Protein AF-A0A966T160-F1 (afdb_monomer)

Structure (mmCIF, N/CA/C/O backbone):
data_AF-A0A966T160-F1
#
_entry.id   AF-A0A966T160-F1
#
loop_
_atom_site.group_PDB
_atom_site.id
_atom_site.type_symbol
_atom_site.label_atom_id
_atom_site.label_alt_id
_atom_site.label_comp_id
_atom_site.label_asym_id
_atom_site.label_entity_id
_atom_site.label_seq_id
_atom_site.pdbx_PDB_ins_code
_atom_site.Cartn_x
_atom_site.Cartn_y
_atom_site.Cartn_z
_atom_site.occupancy
_atom_site.B_iso_or_equiv
_atom_site.auth_seq_id
_atom_site.auth_comp_id
_atom_site.auth_asym_id
_atom_site.auth_atom_id
_atom_site.pdbx_PDB_model_num
ATOM 1 N N . GLY A 1 1 ? 11.633 6.023 -3.277 1.00 56.84 1 GLY A N 1
ATOM 2 C CA . GLY A 1 1 ? 12.066 5.008 -2.294 1.00 56.84 1 GLY A CA 1
ATOM 3 C C . GLY A 1 1 ? 11.507 5.275 -0.908 1.00 56.84 1 GLY A C 1
ATOM 4 O O . GLY A 1 1 ? 10.625 4.551 -0.474 1.00 56.84 1 GLY A O 1
ATOM 5 N N . VAL A 1 2 ? 11.968 6.333 -0.234 1.00 62.72 2 VAL A N 1
ATOM 6 C CA . VAL A 1 2 ? 11.620 6.646 1.172 1.00 62.72 2 VAL A CA 1
ATOM 7 C C . VAL A 1 2 ? 10.111 6.771 1.425 1.00 62.72 2 VAL A C 1
ATOM 9 O O . VAL A 1 2 ? 9.611 6.227 2.402 1.00 62.72 2 VAL A O 1
ATOM 12 N N . ALA A 1 3 ? 9.362 7.400 0.514 1.00 66.12 3 ALA A N 1
ATOM 13 C CA . ALA A 1 3 ? 7.910 7.554 0.651 1.00 66.12 3 ALA A CA 1
ATOM 14 C C . ALA A 1 3 ? 7.148 6.215 0.7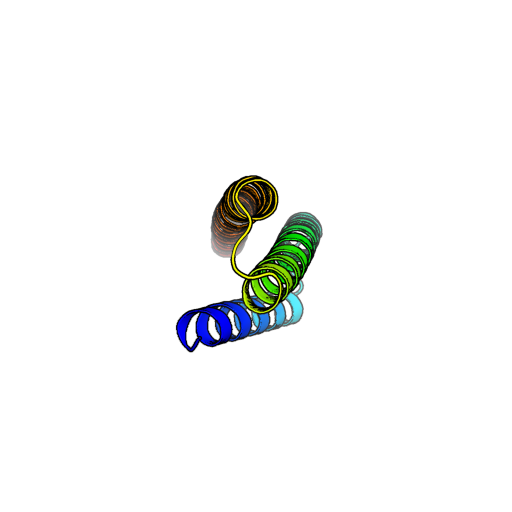38 1.00 66.12 3 ALA A C 1
ATOM 16 O O . ALA A 1 3 ? 6.181 6.114 1.487 1.00 66.12 3 ALA A O 1
ATOM 17 N N . VAL A 1 4 ? 7.603 5.176 0.027 1.00 65.62 4 VAL A N 1
ATOM 18 C CA . VAL A 1 4 ? 6.978 3.841 0.061 1.00 65.62 4 VAL A CA 1
ATOM 19 C C . VAL A 1 4 ? 7.164 3.217 1.438 1.00 65.62 4 VAL A C 1
ATOM 21 O O . VAL A 1 4 ? 6.201 2.755 2.042 1.00 65.62 4 VAL A O 1
ATOM 24 N N . TRP A 1 5 ? 8.382 3.280 1.976 1.00 66.88 5 TRP A N 1
ATOM 25 C CA . TRP A 1 5 ? 8.686 2.761 3.307 1.00 66.88 5 TRP A CA 1
ATOM 26 C C . TRP A 1 5 ? 7.935 3.505 4.412 1.00 66.88 5 TRP A C 1
ATOM 28 O O . TRP A 1 5 ? 7.423 2.866 5.328 1.00 66.88 5 TRP A O 1
ATOM 38 N N . LEU A 1 6 ? 7.777 4.827 4.289 1.00 75.69 6 LEU A N 1
ATOM 39 C CA . LEU A 1 6 ? 6.958 5.620 5.210 1.00 75.69 6 LEU A CA 1
ATOM 40 C C . LEU A 1 6 ? 5.487 5.190 5.184 1.00 75.69 6 LEU A C 1
ATOM 42 O O . LEU A 1 6 ? 4.886 5.007 6.242 1.00 75.69 6 LEU A O 1
ATOM 46 N N . VAL A 1 7 ? 4.914 4.981 3.996 1.00 74.31 7 VAL A N 1
ATOM 47 C CA . VAL A 1 7 ? 3.527 4.515 3.847 1.00 74.31 7 VAL A CA 1
ATOM 48 C C . VAL A 1 7 ? 3.349 3.105 4.411 1.00 74.31 7 VAL A C 1
ATOM 50 O O . VAL A 1 7 ? 2.374 2.854 5.118 1.00 74.31 7 VAL A O 1
ATOM 53 N N . VAL A 1 8 ? 4.293 2.197 4.160 1.00 72.62 8 VAL A N 1
ATOM 54 C CA . VAL A 1 8 ? 4.271 0.828 4.697 1.00 72.62 8 VAL A CA 1
ATOM 55 C C . VAL A 1 8 ? 4.350 0.842 6.225 1.00 72.62 8 VAL A C 1
ATOM 57 O O . VAL A 1 8 ? 3.507 0.235 6.882 1.00 72.62 8 VAL A O 1
ATOM 60 N N . MET A 1 9 ? 5.293 1.587 6.811 1.00 75.88 9 MET A N 1
ATOM 61 C CA . MET A 1 9 ? 5.416 1.727 8.268 1.00 75.88 9 MET A CA 1
ATOM 62 C C . MET A 1 9 ? 4.165 2.338 8.897 1.00 75.88 9 MET A C 1
ATOM 64 O O . MET A 1 9 ? 3.670 1.814 9.894 1.00 75.88 9 MET A O 1
ATOM 68 N N . ALA A 1 10 ? 3.618 3.403 8.308 1.00 77.31 10 ALA A N 1
ATOM 69 C CA . ALA A 1 10 ? 2.383 4.017 8.785 1.00 77.31 10 ALA A CA 1
ATOM 70 C C . ALA A 1 10 ? 1.203 3.034 8.733 1.00 77.31 10 ALA A C 1
ATOM 72 O O . ALA A 1 10 ? 0.406 2.968 9.668 1.00 77.31 10 ALA A O 1
ATOM 73 N N . SER A 1 11 ? 1.122 2.233 7.670 1.00 71.38 11 SER A N 1
ATOM 74 C CA . SER A 1 11 ? 0.083 1.220 7.480 1.00 71.38 11 SER A CA 1
ATOM 75 C C . SER A 1 11 ? 0.168 0.098 8.511 1.00 71.38 11 SER A C 1
ATOM 77 O O . SER A 1 11 ? -0.836 -0.244 9.134 1.00 71.38 11 SER A O 1
ATOM 79 N N . LEU A 1 12 ? 1.369 -0.440 8.738 1.00 76.25 12 LEU A N 1
ATOM 80 C CA . LEU A 1 12 ? 1.616 -1.468 9.750 1.00 76.25 12 LEU A CA 1
ATOM 81 C C . LEU A 1 12 ? 1.349 -0.939 11.161 1.00 76.25 12 LEU A C 1
ATOM 83 O O . LEU A 1 12 ? 0.707 -1.615 11.963 1.00 76.25 12 LEU A O 1
ATOM 87 N N . TRP A 1 13 ? 1.779 0.290 11.453 1.00 78.88 13 TRP A N 1
ATOM 88 C CA . TRP A 1 13 ? 1.522 0.945 12.733 1.00 78.88 13 TRP A CA 1
ATOM 89 C C . TRP A 1 13 ? 0.024 1.133 12.991 1.00 78.88 13 TRP A C 1
ATOM 91 O O . TRP A 1 13 ? -0.462 0.853 14.091 1.00 78.88 13 TRP A O 1
ATOM 101 N N . LEU A 1 14 ? -0.725 1.553 11.967 1.00 71.94 14 LEU A N 1
ATOM 102 C CA . LEU A 1 14 ? -2.174 1.693 12.050 1.00 71.94 14 LEU A CA 1
ATOM 103 C C . LEU A 1 14 ? -2.842 0.330 12.265 1.00 71.94 14 LEU A C 1
ATOM 105 O O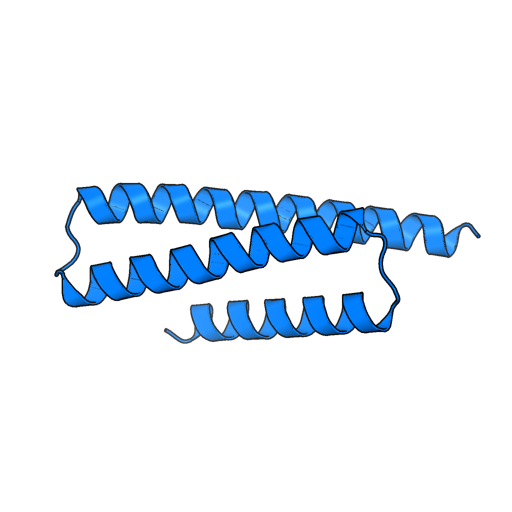 . LEU A 1 14 ? -3.646 0.192 13.182 1.00 71.94 14 LEU A O 1
ATOM 109 N N . GLY A 1 15 ? -2.461 -0.690 11.492 1.00 69.06 15 GLY A N 1
ATOM 110 C CA . GLY A 1 15 ? -2.946 -2.062 11.659 1.00 69.06 15 GLY A CA 1
ATOM 111 C C . GLY A 1 15 ? -2.711 -2.608 13.066 1.00 69.06 15 GLY A C 1
ATOM 112 O O . GLY A 1 15 ? -3.636 -3.114 13.699 1.00 69.06 15 GLY A O 1
ATOM 113 N N . PHE A 1 16 ? -1.506 -2.418 13.606 1.00 72.81 16 PHE A N 1
ATOM 114 C CA . PHE A 1 16 ? -1.152 -2.831 14.965 1.00 72.81 16 PHE A CA 1
ATOM 115 C C . PHE A 1 16 ? -1.985 -2.108 16.035 1.00 72.81 16 PHE A C 1
ATOM 117 O O . PHE A 1 16 ? -2.460 -2.725 16.992 1.00 72.81 16 PHE A O 1
ATOM 124 N N . ARG A 1 17 ? -2.224 -0.801 15.863 1.00 72.69 17 ARG A N 1
ATOM 125 C CA . ARG A 1 17 ? -3.114 -0.014 16.733 1.00 72.69 17 ARG A CA 1
ATOM 126 C C . ARG A 1 17 ? -4.560 -0.505 16.688 1.00 72.69 17 ARG A C 1
ATOM 128 O O . ARG A 1 17 ? -5.209 -0.527 17.731 1.00 72.69 17 ARG A O 1
ATOM 135 N N . LEU A 1 18 ? -5.061 -0.878 15.511 1.00 66.81 18 LEU A N 1
ATOM 136 C CA . LEU A 1 18 ? -6.421 -1.394 15.337 1.00 66.81 18 LEU A CA 1
ATOM 137 C C . LEU A 1 18 ? -6.580 -2.787 15.953 1.00 66.81 18 LEU A C 1
ATOM 139 O O . LEU A 1 18 ? -7.563 -3.037 16.649 1.00 66.81 18 LEU A O 1
ATOM 143 N N . TRP A 1 19 ? -5.589 -3.660 15.767 1.00 65.75 19 TRP A N 1
ATOM 144 C CA . TRP A 1 19 ? -5.558 -4.992 16.367 1.00 65.75 19 TRP A CA 1
ATOM 145 C C . TRP A 1 19 ? -5.565 -4.928 17.899 1.00 65.75 19 TRP A C 1
ATOM 147 O O . TRP A 1 19 ? -6.387 -5.576 18.542 1.00 65.75 19 TRP A O 1
ATOM 157 N N . ARG A 1 20 ? -4.742 -4.050 18.494 1.00 70.00 20 ARG A N 1
ATOM 158 C CA . ARG A 1 20 ? -4.713 -3.841 19.953 1.00 70.00 20 ARG A CA 1
ATOM 159 C C . ARG A 1 20 ? -6.026 -3.333 20.550 1.00 70.00 20 ARG A C 1
ATOM 161 O O . ARG A 1 20 ? -6.218 -3.478 21.751 1.00 70.00 20 ARG A O 1
ATOM 168 N N . LYS A 1 21 ? -6.894 -2.704 19.754 1.00 66.81 21 LYS A N 1
ATOM 169 C CA . LYS A 1 21 ? -8.186 -2.169 20.206 1.00 66.81 21 LYS A CA 1
ATOM 170 C C . LYS A 1 21 ? -9.363 -3.124 19.973 1.00 66.81 21 LYS A C 1
ATOM 172 O O . LYS A 1 21 ? -10.495 -2.720 20.207 1.00 66.81 21 LYS A O 1
ATOM 177 N N . GLY A 1 22 ? -9.122 -4.352 19.501 1.00 64.06 22 GLY A N 1
ATOM 178 C CA . GLY A 1 22 ? -10.195 -5.319 19.247 1.00 64.06 22 GLY A CA 1
ATOM 179 C C . GLY A 1 22 ? -11.186 -4.841 18.183 1.00 64.06 22 GLY A C 1
ATOM 180 O O . GLY A 1 22 ? -12.388 -5.020 18.335 1.00 64.06 22 GLY A O 1
ATOM 181 N N . ALA A 1 23 ? -10.690 -4.172 17.138 1.00 66.81 23 ALA A N 1
ATOM 182 C CA . ALA A 1 23 ? -11.538 -3.547 16.132 1.00 66.81 23 ALA A CA 1
ATOM 183 C C . ALA A 1 23 ? -12.517 -4.525 15.455 1.00 66.81 23 ALA A C 1
ATOM 185 O O . ALA A 1 23 ? -12.149 -5.657 15.135 1.00 66.81 23 ALA A O 1
ATOM 186 N N . ASP A 1 24 ? -13.724 -4.025 15.166 1.00 78.81 24 ASP A N 1
ATOM 187 C CA . ASP A 1 24 ? -14.801 -4.718 14.446 1.00 78.81 24 ASP A CA 1
ATOM 188 C C . ASP A 1 24 ? -14.292 -5.465 13.190 1.00 78.81 24 ASP A C 1
ATOM 190 O O . ASP A 1 24 ? -13.444 -4.969 12.439 1.00 78.81 24 ASP A O 1
ATOM 194 N N . GLN A 1 25 ? -14.860 -6.643 12.914 1.00 80.69 25 GLN A N 1
ATOM 195 C CA . GLN A 1 25 ? -14.547 -7.504 11.765 1.00 80.69 25 GLN A CA 1
ATOM 196 C C . GLN A 1 25 ? -14.647 -6.773 10.416 1.00 80.69 25 GLN A C 1
ATOM 198 O O . GLN A 1 25 ? -14.006 -7.151 9.433 1.00 80.69 25 GLN A O 1
ATOM 203 N N . ARG A 1 26 ? -15.471 -5.721 10.320 1.00 80.62 26 ARG A N 1
ATOM 204 C CA . ARG A 1 26 ? -15.537 -4.867 9.119 1.00 80.62 26 ARG A CA 1
ATOM 205 C C . ARG A 1 26 ? -14.257 -4.062 8.906 1.00 80.62 26 ARG A C 1
ATOM 207 O O . ARG A 1 26 ? -13.845 -3.882 7.760 1.00 80.62 26 ARG A O 1
ATOM 214 N N . LEU A 1 27 ? -13.634 -3.590 9.984 1.00 81.44 27 LEU A N 1
ATOM 215 C CA . LEU A 1 27 ? -12.391 -2.832 9.923 1.00 81.44 27 LEU A CA 1
ATOM 216 C C . LEU A 1 27 ? -11.199 -3.745 9.621 1.00 81.44 27 LEU A C 1
ATOM 218 O O . LEU A 1 27 ? -10.364 -3.381 8.797 1.00 81.44 27 LEU A O 1
ATOM 222 N N . GLN A 1 28 ? -11.174 -4.946 10.209 1.00 81.75 28 GLN A N 1
ATOM 223 C CA . GLN A 1 28 ? -10.153 -5.962 9.926 1.00 81.75 28 GLN A CA 1
ATOM 224 C C . GLN A 1 28 ? -10.144 -6.359 8.444 1.00 81.75 28 GLN A C 1
ATOM 226 O O . GLN A 1 28 ? -9.123 -6.205 7.780 1.00 81.75 28 GLN A O 1
ATOM 231 N N . ARG A 1 29 ? -11.303 -6.725 7.877 1.00 85.12 29 ARG A N 1
ATOM 232 C CA . ARG A 1 29 ? -11.414 -7.042 6.440 1.00 85.12 29 ARG A CA 1
ATOM 233 C C . ARG A 1 29 ? -11.011 -5.875 5.539 1.00 85.12 29 ARG A C 1
ATOM 235 O O . ARG A 1 29 ? -10.401 -6.073 4.494 1.00 85.12 29 ARG A O 1
ATOM 242 N N . GLY A 1 30 ? -11.362 -4.643 5.918 1.00 85.56 30 GLY A N 1
ATOM 243 C CA . GLY A 1 30 ? -10.937 -3.449 5.183 1.00 85.56 30 GLY A CA 1
ATOM 244 C C . GLY A 1 30 ? -9.415 -3.275 5.178 1.00 85.56 30 GLY A C 1
ATOM 245 O O . GLY A 1 30 ? -8.843 -2.899 4.156 1.00 85.56 30 GLY A O 1
ATOM 246 N N . PHE A 1 31 ? -8.766 -3.581 6.302 1.00 84.06 31 PHE A N 1
ATOM 247 C CA . PHE A 1 31 ? -7.316 -3.516 6.445 1.00 84.06 31 PHE A CA 1
ATOM 248 C C . PHE A 1 31 ? -6.607 -4.619 5.650 1.00 84.06 31 PHE A C 1
ATOM 250 O O . PHE A 1 31 ? -5.630 -4.328 4.969 1.00 84.06 31 PHE A O 1
ATOM 257 N N . GLU A 1 32 ? -7.126 -5.848 5.659 1.00 85.12 32 GLU A N 1
ATOM 258 C CA . GLU A 1 32 ? -6.603 -6.966 4.857 1.00 85.12 32 GLU A CA 1
ATOM 259 C C . GLU A 1 32 ? -6.602 -6.646 3.357 1.00 85.12 32 GLU A C 1
ATOM 261 O O . GLU A 1 32 ? -5.579 -6.807 2.691 1.00 85.12 32 GLU A O 1
ATOM 266 N N . TRP A 1 33 ? -7.714 -6.116 2.833 1.00 88.12 33 TRP A N 1
ATOM 267 C CA . TRP A 1 33 ? -7.803 -5.692 1.431 1.00 88.12 33 TRP A CA 1
ATOM 268 C C . TRP A 1 33 ? -6.800 -4.596 1.084 1.00 88.12 33 TRP A C 1
ATOM 270 O O . TRP A 1 33 ? -6.173 -4.637 0.024 1.00 88.12 33 TRP A O 1
ATOM 280 N N . PHE A 1 34 ? -6.640 -3.620 1.976 1.00 86.75 34 PHE A N 1
ATOM 281 C CA . PHE A 1 34 ? -5.652 -2.564 1.805 1.00 86.75 34 PHE A CA 1
ATOM 282 C C . PHE A 1 34 ? -4.224 -3.130 1.786 1.00 86.75 34 PHE A C 1
ATOM 284 O O . PHE A 1 34 ? -3.442 -2.776 0.904 1.00 86.75 34 PHE A O 1
ATOM 291 N N . LEU A 1 35 ? -3.896 -4.040 2.709 1.00 85.56 35 LEU A N 1
ATOM 292 C CA . LEU A 1 35 ? -2.575 -4.659 2.800 1.00 85.56 35 LEU A CA 1
ATOM 293 C C . LEU A 1 35 ? -2.256 -5.479 1.543 1.00 85.56 35 LEU A C 1
ATOM 295 O O . LEU A 1 35 ? -1.174 -5.340 0.976 1.00 85.56 35 LEU A O 1
ATOM 299 N N . PHE A 1 36 ? -3.218 -6.279 1.075 1.00 88.31 36 PHE A N 1
ATOM 300 C CA . PHE A 1 36 ? -3.092 -7.059 -0.154 1.00 88.31 36 PHE A CA 1
ATOM 301 C C . PHE A 1 36 ? -2.804 -6.161 -1.365 1.00 88.31 36 PHE A C 1
ATOM 303 O O . PHE A 1 36 ? -1.830 -6.384 -2.086 1.00 88.31 36 PHE A O 1
ATOM 310 N N . ALA A 1 37 ? -3.603 -5.104 -1.554 1.00 88.31 37 ALA A N 1
ATOM 311 C CA . ALA A 1 37 ? -3.413 -4.160 -2.652 1.00 88.31 37 ALA A CA 1
ATOM 312 C C . ALA A 1 37 ? -2.056 -3.438 -2.561 1.00 88.31 37 ALA A C 1
ATOM 314 O O . ALA A 1 37 ? -1.381 -3.266 -3.575 1.00 88.31 37 ALA A O 1
ATOM 315 N N . ALA A 1 38 ? -1.628 -3.048 -1.356 1.00 85.62 38 AL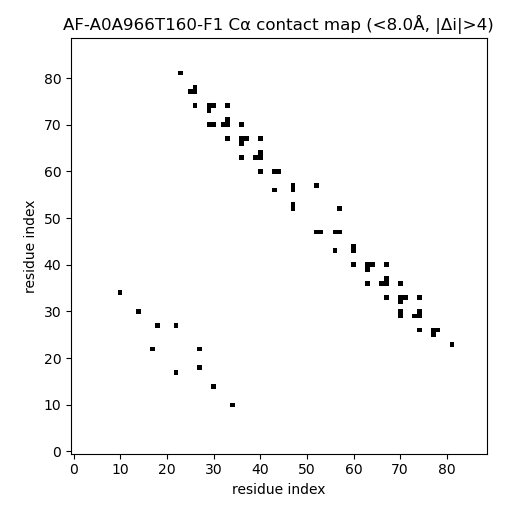A A N 1
ATOM 316 C CA . ALA A 1 38 ? -0.358 -2.360 -1.138 1.00 85.62 38 ALA A CA 1
ATOM 317 C C . ALA A 1 38 ? 0.855 -3.250 -1.458 1.00 85.62 38 ALA A C 1
ATOM 319 O O . ALA A 1 38 ? 1.799 -2.790 -2.101 1.00 85.62 38 ALA A O 1
ATOM 320 N N . ILE A 1 39 ? 0.820 -4.526 -1.059 1.00 86.38 39 ILE A N 1
ATOM 321 C CA . ILE A 1 39 ? 1.878 -5.498 -1.373 1.00 86.38 39 ILE A CA 1
ATOM 322 C C . ILE A 1 39 ? 1.943 -5.739 -2.881 1.00 86.38 39 ILE A C 1
ATOM 324 O O . ILE A 1 39 ? 3.026 -5.676 -3.463 1.00 86.38 39 ILE A O 1
ATOM 328 N N . ALA A 1 40 ? 0.794 -5.958 -3.525 1.00 89.06 40 ALA A N 1
ATOM 329 C CA . ALA A 1 40 ? 0.736 -6.156 -4.968 1.00 89.06 40 ALA A CA 1
ATOM 330 C C . ALA A 1 40 ? 1.276 -4.927 -5.726 1.00 89.06 40 ALA A C 1
ATOM 332 O O . ALA A 1 40 ? 2.033 -5.077 -6.683 1.00 89.06 40 ALA A O 1
ATOM 333 N N . GLN A 1 41 ? 0.981 -3.715 -5.246 1.00 89.50 41 GLN A N 1
ATOM 334 C CA . GLN A 1 41 ? 1.482 -2.466 -5.825 1.00 89.50 41 GLN A CA 1
ATOM 335 C C . GLN A 1 41 ? 2.990 -2.292 -5.653 1.00 89.50 41 GLN A C 1
ATOM 337 O O . GLN A 1 41 ? 3.680 -1.902 -6.599 1.00 89.50 41 GLN A O 1
ATOM 342 N N . GLY A 1 42 ? 3.521 -2.630 -4.476 1.00 85.88 42 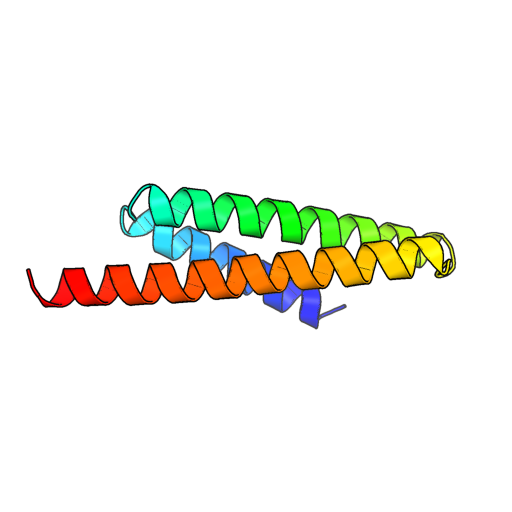GLY A N 1
ATOM 343 C CA . GLY A 1 42 ? 4.961 -2.643 -4.229 1.00 85.88 42 GLY A CA 1
ATOM 344 C C . GLY A 1 42 ? 5.694 -3.646 -5.123 1.00 85.88 42 GLY A C 1
ATOM 345 O O . GLY A 1 42 ? 6.696 -3.294 -5.742 1.00 85.88 42 GLY A O 1
ATOM 346 N N . GLY A 1 43 ? 5.161 -4.865 -5.249 1.00 88.44 43 GLY A N 1
ATOM 347 C CA . GLY A 1 43 ? 5.726 -5.910 -6.106 1.00 88.44 43 GLY A CA 1
ATOM 348 C C . GLY A 1 43 ? 5.702 -5.538 -7.589 1.00 88.44 43 GLY A C 1
ATOM 349 O O . GLY A 1 43 ? 6.709 -5.684 -8.280 1.00 88.44 43 GLY A O 1
ATOM 350 N N . LEU A 1 44 ? 4.588 -4.986 -8.076 1.00 89.25 44 LEU A N 1
ATOM 351 C CA . LEU A 1 44 ? 4.473 -4.567 -9.470 1.00 89.25 44 LEU A CA 1
ATOM 352 C C . LEU A 1 44 ? 5.396 -3.380 -9.790 1.00 89.25 44 LEU A C 1
ATOM 354 O O . LEU A 1 44 ? 6.050 -3.379 -10.829 1.00 89.25 44 LEU A O 1
ATOM 358 N N . GLY A 1 45 ? 5.508 -2.405 -8.881 1.00 86.31 45 GLY A N 1
ATOM 359 C CA . GLY A 1 45 ? 6.450 -1.290 -9.024 1.00 86.31 45 GLY A CA 1
ATOM 360 C C . GLY A 1 45 ? 7.913 -1.745 -9.018 1.00 86.31 45 GLY A C 1
ATOM 361 O O . GLY A 1 45 ? 8.729 -1.226 -9.778 1.00 86.31 45 GLY A O 1
ATOM 362 N N . TYR A 1 46 ? 8.243 -2.762 -8.216 1.00 85.69 46 TYR A N 1
ATOM 363 C CA . TYR A 1 46 ? 9.561 -3.396 -8.245 1.00 85.69 46 TYR A CA 1
ATOM 364 C C . TYR A 1 46 ? 9.815 -4.060 -9.602 1.00 85.69 46 TYR A C 1
ATOM 366 O O . TYR A 1 46 ? 10.836 -3.797 -10.226 1.00 85.69 46 TYR A O 1
ATOM 374 N N . LEU A 1 47 ? 8.859 -4.831 -10.127 1.00 86.88 47 LEU A N 1
ATOM 375 C CA . LEU A 1 47 ? 8.992 -5.446 -11.449 1.00 86.88 47 LEU A CA 1
ATOM 376 C C . LEU A 1 47 ? 9.175 -4.399 -12.561 1.00 86.88 47 LEU A C 1
ATOM 378 O O . LEU A 1 47 ? 9.998 -4.594 -13.455 1.00 86.88 47 LEU A O 1
ATOM 382 N N . GLN A 1 48 ? 8.472 -3.265 -12.497 1.00 84.69 48 GLN A N 1
ATOM 383 C CA . GLN A 1 48 ? 8.662 -2.154 -13.438 1.00 84.69 48 GLN A CA 1
ATOM 384 C C . GLN A 1 48 ? 10.068 -1.560 -13.398 1.00 84.69 48 GLN A C 1
ATOM 386 O O . GLN A 1 48 ? 10.607 -1.216 -14.449 1.00 84.69 48 GLN A O 1
ATOM 391 N N . TYR A 1 49 ? 10.655 -1.452 -12.205 1.00 82.25 49 TYR A N 1
ATOM 392 C CA . TYR A 1 49 ? 12.011 -0.942 -12.034 1.00 82.25 49 TYR A CA 1
ATOM 393 C C . TYR A 1 49 ? 13.035 -1.817 -12.775 1.00 82.25 49 TYR A C 1
ATOM 395 O O . TYR A 1 49 ? 13.893 -1.284 -13.473 1.00 82.25 49 TYR A O 1
ATOM 403 N N . PHE A 1 50 ? 12.900 -3.147 -12.708 1.00 84.25 50 PHE A N 1
ATOM 404 C CA . PHE A 1 50 ? 13.806 -4.074 -13.409 1.00 84.25 50 PHE A CA 1
ATOM 405 C C . PHE A 1 50 ? 13.485 -4.276 -14.891 1.00 84.25 50 PHE A C 1
ATOM 407 O O . PHE A 1 50 ? 14.375 -4.618 -15.661 1.00 84.25 50 PHE A O 1
ATOM 414 N N . THR A 1 51 ? 12.237 -4.067 -15.311 1.00 85.31 51 THR A N 1
ATOM 415 C CA . THR A 1 51 ? 11.818 -4.270 -16.712 1.00 85.31 51 THR A CA 1
ATOM 416 C C . THR A 1 51 ? 11.984 -3.026 -17.587 1.00 85.31 51 THR A C 1
ATOM 418 O O . THR A 1 51 ? 11.628 -3.060 -18.761 1.00 85.31 51 THR A O 1
ATOM 421 N N . GLY A 1 52 ? 12.530 -1.931 -17.046 1.00 80.31 52 GLY A N 1
ATOM 422 C CA . GLY A 1 52 ? 12.757 -0.701 -17.810 1.00 80.31 52 GLY A CA 1
ATOM 423 C C . GLY A 1 52 ? 11.480 0.097 -18.089 1.00 80.31 52 GLY A C 1
ATOM 424 O O . GLY A 1 52 ? 11.432 0.864 -19.043 1.00 80.31 52 GLY A O 1
ATOM 425 N N . VAL A 1 53 ? 10.458 -0.056 -17.239 1.00 83.44 53 VAL A N 1
ATOM 426 C CA . VAL A 1 53 ? 9.199 0.712 -17.267 1.00 83.44 53 VAL A CA 1
ATOM 427 C C . VAL A 1 53 ? 8.356 0.518 -18.553 1.00 83.44 53 VAL A C 1
ATOM 429 O O . VAL A 1 53 ? 8.030 1.483 -19.246 1.00 83.44 53 VAL A O 1
ATOM 432 N N . PRO A 1 54 ? 7.929 -0.717 -18.882 1.00 87.44 54 PRO A N 1
ATOM 433 C CA . PRO A 1 54 ? 7.048 -0.957 -20.025 1.00 87.44 54 PRO A CA 1
ATOM 434 C C . PRO A 1 54 ? 5.639 -0.377 -19.801 1.00 87.44 54 PRO A C 1
ATOM 436 O O . PRO A 1 54 ? 5.065 -0.497 -18.716 1.00 87.44 54 PRO A O 1
ATOM 439 N N . VAL A 1 55 ? 5.047 0.205 -20.853 1.00 86.50 55 VAL A N 1
ATOM 440 C CA . VAL A 1 55 ? 3.762 0.942 -20.803 1.00 86.50 55 VAL A CA 1
ATOM 441 C C . VAL A 1 55 ? 2.603 0.108 -20.246 1.00 86.50 55 VAL A C 1
ATOM 443 O O . VAL A 1 55 ? 1.818 0.603 -19.438 1.00 86.50 55 VAL A O 1
ATOM 446 N N . THR A 1 56 ? 2.490 -1.165 -20.628 1.00 86.81 56 THR A N 1
ATOM 447 C CA . THR A 1 56 ? 1.429 -2.061 -20.133 1.00 86.81 56 THR A CA 1
ATOM 448 C C . THR A 1 56 ? 1.517 -2.267 -18.624 1.00 86.81 56 THR A C 1
ATOM 450 O O . THR A 1 56 ? 0.512 -2.203 -17.919 1.00 86.81 56 THR A O 1
ATOM 453 N N . LEU A 1 57 ? 2.732 -2.446 -18.111 1.00 85.88 57 LEU A N 1
ATOM 454 C CA . LEU A 1 57 ? 2.983 -2.634 -16.689 1.00 85.88 57 LEU A CA 1
ATOM 455 C C . LEU A 1 57 ? 2.745 -1.331 -15.908 1.00 85.88 57 LEU A C 1
ATOM 457 O O . LEU A 1 57 ? 2.240 -1.386 -14.791 1.00 85.88 57 LEU A O 1
ATOM 461 N N . VAL A 1 58 ? 3.004 -0.165 -16.521 1.00 88.75 58 VAL A N 1
ATOM 462 C CA . VAL A 1 58 ? 2.609 1.156 -15.987 1.00 88.75 58 VAL A CA 1
ATOM 463 C C . VAL A 1 58 ? 1.100 1.280 -15.856 1.00 88.75 58 VAL A C 1
ATOM 465 O O . VAL A 1 58 ? 0.632 1.684 -14.795 1.00 88.75 58 VAL A O 1
ATOM 468 N N . ALA A 1 59 ? 0.330 0.901 -16.875 1.00 89.75 59 ALA A N 1
ATOM 469 C CA . ALA A 1 59 ? -1.128 0.971 -16.806 1.00 89.75 59 ALA A CA 1
ATOM 470 C C . ALA A 1 59 ? -1.685 0.112 -15.656 1.00 89.75 59 ALA A C 1
ATOM 472 O O . ALA A 1 59 ? -2.511 0.586 -14.873 1.00 89.75 59 ALA A O 1
ATOM 473 N N . ILE A 1 60 ? -1.176 -1.116 -15.501 1.00 91.12 60 ILE A N 1
ATOM 474 C CA . ILE A 1 60 ? -1.556 -2.002 -14.391 1.00 91.12 60 ILE A CA 1
ATOM 475 C C . ILE A 1 60 ? -1.134 -1.386 -13.051 1.00 91.12 60 ILE A C 1
ATOM 477 O O . ILE A 1 60 ? -1.933 -1.366 -12.118 1.00 91.12 60 ILE A O 1
ATOM 481 N N . HIS A 1 61 ? 0.073 -0.822 -12.956 1.00 86.56 61 HIS A N 1
ATOM 482 C CA . HIS A 1 61 ? 0.559 -0.172 -11.737 1.00 86.56 61 HIS A CA 1
ATOM 483 C C . HIS A 1 61 ? -0.305 1.017 -11.328 1.00 86.56 61 HIS A C 1
ATOM 485 O O . HIS A 1 61 ? -0.658 1.164 -10.162 1.00 86.56 61 HIS A O 1
ATOM 491 N N . VAL A 1 62 ? -0.703 1.862 -12.275 1.00 89.88 62 VAL A N 1
ATOM 492 C CA . VAL A 1 62 ? -1.581 3.000 -11.988 1.00 89.88 62 VAL A CA 1
ATOM 493 C C . VAL A 1 62 ? -2.956 2.513 -11.527 1.00 89.88 62 VAL A C 1
ATOM 495 O O . VAL A 1 62 ? -3.462 3.003 -10.516 1.00 89.88 62 VAL A O 1
ATOM 498 N N . ALA A 1 63 ? -3.533 1.508 -12.195 1.00 90.94 63 ALA A N 1
ATOM 499 C CA . ALA A 1 63 ? -4.816 0.926 -11.801 1.00 90.94 63 ALA A CA 1
ATOM 500 C C . ALA A 1 63 ? -4.772 0.343 -10.378 1.00 90.94 63 ALA A C 1
ATOM 502 O O . ALA A 1 63 ? -5.654 0.606 -9.557 1.00 90.94 63 ALA A O 1
ATOM 503 N N . LEU A 1 64 ? -3.708 -0.387 -10.048 1.00 88.62 64 LEU A N 1
ATOM 504 C CA . LEU A 1 64 ? -3.508 -0.939 -8.714 1.00 88.62 64 LEU A CA 1
ATOM 505 C C . LEU A 1 64 ? -3.287 0.173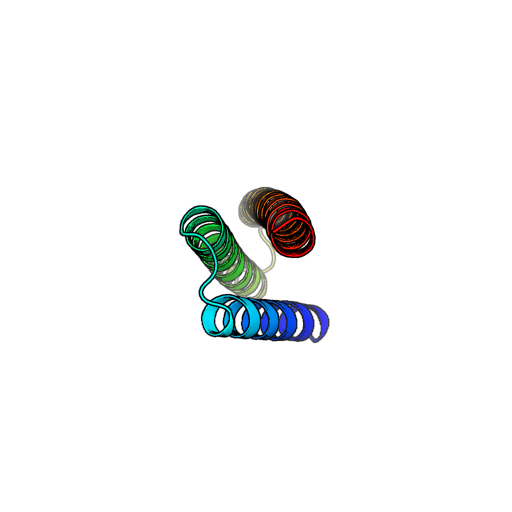 -7.669 1.00 88.62 64 LEU A C 1
ATOM 507 O O . LEU A 1 64 ? -3.795 0.075 -6.554 1.00 88.62 64 LEU A O 1
ATOM 511 N N . SER A 1 65 ? -2.636 1.283 -8.040 1.00 87.19 65 SER A N 1
ATOM 512 C CA . SER A 1 65 ? -2.488 2.470 -7.180 1.00 87.19 65 SER A CA 1
ATOM 513 C C . SER A 1 65 ? -3.830 3.093 -6.808 1.00 87.19 65 SER A C 1
ATOM 515 O O . SER A 1 65 ? -4.021 3.525 -5.670 1.00 87.19 65 SER A O 1
ATOM 517 N N . ILE A 1 66 ? -4.768 3.133 -7.756 1.00 91.44 66 ILE A N 1
ATOM 518 C CA . ILE A 1 66 ? -6.130 3.618 -7.516 1.00 91.44 66 ILE A CA 1
ATOM 519 C C . ILE A 1 66 ? -6.844 2.690 -6.528 1.00 91.44 66 ILE A C 1
ATOM 521 O O . ILE A 1 66 ? -7.468 3.172 -5.585 1.00 91.44 66 ILE A O 1
ATOM 525 N N . LEU A 1 67 ? -6.706 1.368 -6.681 1.00 89.06 67 LEU A N 1
ATOM 526 C CA . LEU A 1 67 ? -7.289 0.397 -5.748 1.00 89.06 67 LEU A CA 1
ATOM 527 C C . LEU A 1 67 ? -6.731 0.545 -4.328 1.00 89.06 67 LEU A C 1
ATOM 529 O O . LEU A 1 67 ? -7.507 0.533 -3.372 1.00 89.06 67 LEU A O 1
ATOM 533 N N . VAL A 1 68 ? -5.417 0.750 -4.184 1.00 85.94 68 VAL A N 1
ATOM 534 C CA . VAL A 1 68 ? -4.787 1.049 -2.887 1.00 85.94 68 VAL A CA 1
ATOM 535 C C . VAL A 1 68 ? -5.418 2.293 -2.260 1.00 85.94 68 VAL A C 1
ATOM 537 O O . VAL A 1 68 ? -5.789 2.272 -1.085 1.00 85.94 68 VAL A O 1
ATOM 540 N N . TRP A 1 69 ? -5.607 3.359 -3.041 1.00 85.75 69 TRP A N 1
ATOM 541 C CA . TRP A 1 69 ? -6.235 4.592 -2.565 1.00 85.75 69 TRP A CA 1
ATOM 542 C C . TRP A 1 69 ? -7.694 4.401 -2.150 1.00 85.75 69 TRP A C 1
ATOM 544 O O . TRP A 1 69 ? -8.095 4.863 -1.080 1.00 85.75 69 TRP A O 1
ATOM 554 N N . LEU A 1 70 ? -8.490 3.683 -2.943 1.00 87.44 70 LEU A N 1
ATOM 555 C CA . LEU A 1 70 ? -9.880 3.376 -2.602 1.00 87.44 70 LEU A CA 1
ATOM 556 C C . LEU A 1 70 ? -9.971 2.540 -1.319 1.00 87.44 70 LEU A C 1
ATOM 558 O O . LEU A 1 70 ? -10.800 2.829 -0.451 1.00 87.44 70 LEU A O 1
ATOM 562 N N . ALA A 1 71 ? -9.094 1.545 -1.158 1.00 85.69 71 ALA A N 1
ATOM 563 C CA . ALA A 1 71 ? -9.022 0.734 0.052 1.00 85.69 71 ALA A CA 1
ATOM 564 C C . ALA A 1 71 ? -8.621 1.577 1.275 1.00 85.69 71 ALA A C 1
ATOM 566 O O . ALA A 1 71 ? -9.246 1.456 2.330 1.00 85.69 71 ALA A O 1
ATOM 567 N N . ALA A 1 72 ? -7.659 2.493 1.124 1.00 83.06 72 ALA A N 1
ATOM 568 C CA . ALA A 1 72 ? -7.234 3.408 2.182 1.00 83.06 72 ALA A CA 1
ATOM 569 C C . ALA A 1 72 ? -8.364 4.351 2.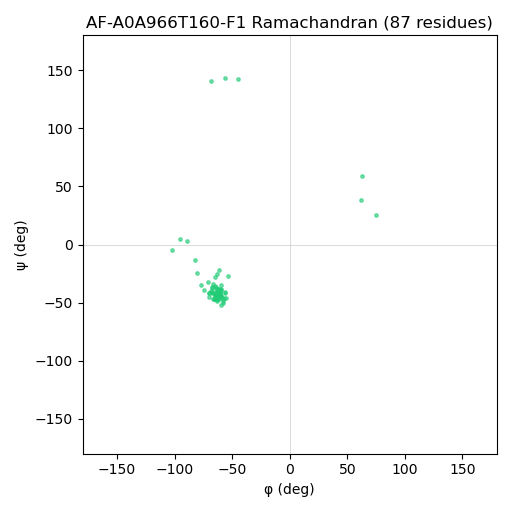622 1.00 83.06 72 ALA A C 1
ATOM 571 O O . ALA A 1 72 ? -8.624 4.497 3.817 1.00 83.06 72 ALA A O 1
ATOM 572 N N . LEU A 1 73 ? -9.080 4.961 1.671 1.00 85.38 73 LEU A N 1
ATOM 573 C CA . LEU A 1 73 ? -10.216 5.844 1.958 1.00 85.38 73 LEU A CA 1
ATOM 574 C C . LEU A 1 73 ? -11.361 5.081 2.634 1.00 85.38 73 LEU A C 1
ATOM 576 O O . LEU A 1 73 ? -11.949 5.560 3.611 1.00 85.38 73 LEU A O 1
ATOM 580 N N . ARG A 1 74 ? -11.656 3.863 2.168 1.00 87.31 74 ARG A N 1
ATOM 581 C CA . ARG A 1 74 ? -12.644 2.984 2.803 1.00 87.31 74 ARG A CA 1
ATOM 582 C C . ARG A 1 74 ? -12.237 2.637 4.235 1.00 87.31 74 ARG A C 1
ATOM 584 O O . ARG A 1 74 ? -13.061 2.722 5.141 1.00 87.31 74 ARG A O 1
ATOM 591 N N . LEU A 1 75 ? -10.971 2.300 4.463 1.00 83.31 75 LEU A N 1
ATOM 592 C CA . LEU A 1 75 ? -10.466 1.998 5.797 1.00 83.31 75 LEU A CA 1
ATOM 593 C C . LEU A 1 75 ? -10.532 3.225 6.718 1.00 83.31 75 LEU A C 1
ATOM 595 O O . LEU A 1 75 ? -11.014 3.123 7.844 1.00 83.31 75 LEU A O 1
ATOM 599 N N . ALA A 1 76 ? -10.122 4.398 6.233 1.00 83.00 76 ALA A N 1
ATOM 600 C CA . ALA A 1 76 ? -10.160 5.643 6.994 1.00 83.00 76 ALA A CA 1
ATOM 601 C C . ALA A 1 76 ? -11.593 6.038 7.383 1.00 83.00 76 ALA A C 1
ATOM 603 O O . ALA A 1 76 ? -11.841 6.462 8.513 1.00 83.00 76 ALA A O 1
ATOM 604 N N . THR A 1 77 ? -12.556 5.879 6.473 1.00 85.38 77 THR A N 1
ATOM 605 C CA . THR A 1 77 ? -13.970 6.159 6.763 1.00 85.38 77 THR A CA 1
ATOM 606 C C . THR A 1 77 ? -14.563 5.163 7.757 1.00 85.38 77 THR A C 1
ATOM 608 O O . THR A 1 77 ? -15.280 5.585 8.666 1.00 85.38 77 THR A O 1
ATOM 611 N N . LEU A 1 78 ? -14.233 3.871 7.651 1.00 85.06 78 LEU A N 1
ATOM 612 C CA . LEU A 1 78 ? -14.641 2.856 8.628 1.00 85.06 78 LEU A CA 1
ATOM 613 C C . LEU A 1 78 ? -14.046 3.129 10.015 1.00 85.06 78 LEU A C 1
ATOM 615 O O . LEU A 1 78 ? -14.781 3.125 11.001 1.00 85.06 78 LEU A O 1
ATOM 619 N N . ALA A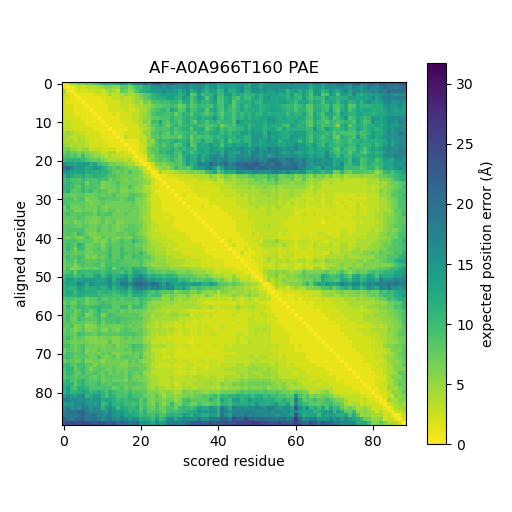 1 79 ? -12.753 3.449 10.094 1.00 80.94 79 ALA A N 1
ATOM 620 C CA . ALA A 1 79 ? -12.079 3.760 11.354 1.00 80.94 79 ALA A CA 1
ATOM 621 C C . ALA A 1 79 ? -12.696 4.986 12.051 1.00 80.94 79 ALA A C 1
ATOM 623 O O . ALA A 1 79 ? -12.918 4.972 13.262 1.00 80.94 79 ALA A O 1
ATOM 624 N N . ARG A 1 80 ? -13.042 6.034 11.286 1.00 82.12 80 ARG A N 1
ATOM 625 C CA . ARG A 1 80 ? -13.730 7.228 11.810 1.00 82.12 80 ARG A CA 1
ATOM 626 C C . ARG A 1 80 ? -15.139 6.926 12.329 1.00 82.12 80 ARG A C 1
ATOM 628 O O . ARG A 1 80 ? -15.562 7.551 13.298 1.00 82.12 80 ARG A O 1
ATOM 635 N N . ARG A 1 81 ? -15.875 6.010 11.688 1.00 82.56 81 ARG A N 1
ATOM 636 C CA . ARG A 1 81 ? -17.219 5.596 12.134 1.00 82.56 81 ARG A CA 1
ATOM 637 C C . ARG A 1 81 ? -17.147 4.793 13.429 1.00 82.56 81 ARG A C 1
ATOM 639 O O . ARG A 1 81 ? -17.894 5.096 14.351 1.00 82.56 81 ARG A O 1
ATOM 646 N N . TYR A 1 82 ? -16.211 3.848 13.513 1.00 77.31 82 TYR A N 1
ATOM 647 C CA . TYR A 1 82 ? -15.993 3.043 14.715 1.00 77.31 82 TYR A CA 1
ATOM 648 C C . TYR A 1 82 ? -15.678 3.918 15.939 1.00 77.31 82 TYR A C 1
ATOM 650 O O . TYR A 1 82 ? -16.349 3.809 16.958 1.00 77.31 82 TYR A O 1
ATOM 658 N N . GLY A 1 83 ? -14.743 4.870 15.810 1.00 74.56 83 GLY A N 1
ATOM 659 C CA . GLY A 1 83 ? -14.398 5.780 16.911 1.00 74.56 83 GLY A CA 1
ATOM 660 C C . GLY A 1 83 ? -15.543 6.695 17.366 1.00 74.56 83 GLY A C 1
ATOM 661 O O . GLY A 1 83 ? -15.567 7.109 18.518 1.00 74.56 83 GLY A O 1
ATOM 662 N N . ARG A 1 84 ? -16.511 6.997 16.488 1.00 77.50 84 ARG A N 1
ATOM 663 C CA . ARG A 1 84 ? -17.687 7.806 16.844 1.00 77.50 84 ARG A CA 1
ATOM 664 C C . ARG A 1 84 ? -18.724 7.014 17.641 1.00 77.50 84 ARG A C 1
ATOM 666 O O . ARG A 1 84 ? -19.344 7.591 18.522 1.00 77.50 84 ARG A O 1
ATOM 673 N N . CYS A 1 85 ? -18.894 5.723 17.348 1.00 74.06 85 CYS A N 1
ATOM 674 C CA . CYS A 1 85 ? -19.763 4.846 18.138 1.00 74.06 85 CYS A CA 1
ATOM 675 C C . CYS A 1 85 ? 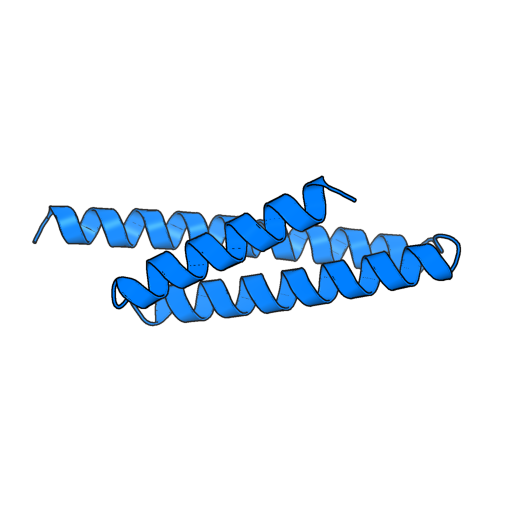-19.201 4.606 19.548 1.00 74.06 85 CYS A C 1
ATOM 677 O O . CYS A 1 85 ? -19.973 4.589 20.494 1.00 74.06 85 CYS A O 1
ATOM 679 N N . ASP A 1 86 ? -17.876 4.507 19.687 1.00 70.25 86 ASP A N 1
ATOM 680 C CA . ASP A 1 86 ? -17.185 4.320 20.975 1.00 70.25 86 ASP A CA 1
ATOM 681 C C . ASP A 1 86 ? -17.343 5.522 21.930 1.00 70.25 86 ASP A C 1
ATOM 683 O O . ASP A 1 86 ? -17.325 5.369 23.138 1.00 70.25 86 ASP A O 1
ATOM 687 N N . THR A 1 87 ? -17.537 6.740 21.407 1.00 73.06 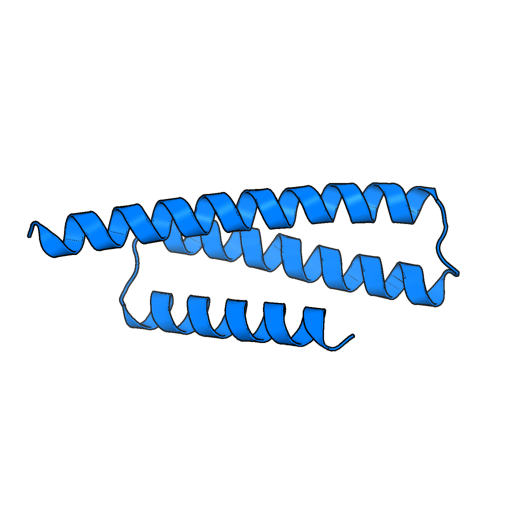87 THR A N 1
ATOM 688 C CA . THR A 1 87 ? -17.750 7.941 22.248 1.00 73.06 87 THR A CA 1
ATOM 689 C C . THR A 1 87 ? -19.203 8.094 22.726 1.00 73.06 87 THR A C 1
ATOM 691 O O . THR A 1 87 ? -19.480 8.936 23.573 1.00 73.06 87 THR A O 1
ATOM 694 N N . MET A 1 88 ? -20.148 7.348 22.143 1.00 71.25 88 MET A N 1
ATOM 695 C CA . MET A 1 88 ? -21.585 7.451 22.447 1.00 71.25 88 MET A CA 1
ATOM 696 C C . MET A 1 88 ? -22.106 6.328 23.357 1.00 71.25 88 MET A C 1
ATOM 698 O O . MET A 1 88 ? -23.288 6.352 23.699 1.00 71.25 88 MET A O 1
ATOM 702 N N . ALA A 1 89 ? -21.261 5.351 23.694 1.00 57.31 89 ALA A N 1
ATOM 703 C CA . ALA A 1 89 ? -21.554 4.248 24.608 1.00 57.31 89 ALA A CA 1
ATOM 704 C C . ALA A 1 89 ? -20.976 4.542 25.998 1.00 57.31 89 ALA A C 1
ATOM 706 O O . ALA A 1 89 ? -21.618 4.121 26.985 1.00 57.31 89 ALA A O 1
#

Radius of gyration: 15.36 Å; Cα contacts (8 Å, |Δi|>4): 38; chains: 1; bounding box: 35×15×45 Å

Sequence (89 aa):
GVAVWLVVMASLWLGFRLWRKGADQRLQRGFEWFLFAAIAQGGLGYLQYFTGVPVTLVAIHVALSILVWLAALRLATLARRYGRCDTMA

pLDDT: mean 80.44, std 8.36, range [56.84, 91.44]

Nearest PDB structures (foldseek):
  8tsh-assembly1_F  TM=8.375E-01  e=9.888E+00  Caldimonas thermodepolymerans

Secondary structure (DSSP, 8-state):
-HHHHHHHHHHHHHHHHHHHTT--HHHHHHHHHHHHHHHHHHHHHHHHHHTT--HHHHHHHHHHHHHHHHHHHHHHHHHHHHHHHHT--

Mean predicted aligned error: 7.11 Å

Foldseek 3Di:
DVVLVVVVVVLVVVVVVCVVVVHDPQLVVLSVQLVVLSVVLVVLVVVCVVVVNDPVSVVVSVVSVVSNVVSVVSNVVSVVVRVVVVVVD

Solvent-accessible surface area (backbone atoms only — not comparable to full-atom values): 4867 Å² total; per-residue (Å²): 113,69,69,58,54,52,52,52,53,52,49,51,52,49,50,52,55,40,59,76,65,70,56,56,71,70,53,49,56,34,48,51,55,25,51,52,35,46,51,53,39,52,52,48,53,50,51,33,68,78,64,72,60,47,68,69,60,48,54,51,43,52,54,38,50,51,50,29,50,54,29,47,54,51,36,53,52,47,54,55,51,53,58,54,55,66,75,74,111